Protein 7ME5 (pdb70)

Foldseek 3Di:
DKWKWAAQVQCCQQPNDRDIGTCADPRRGPVVVLVDAGEHEQQHFKHKMKMADQDPPWKKKAKDKDWDPPDQFWDDWDKPDDRIDTGHHDIDMIITGTWTPLQDWDKTKMWMWMWICDDPVDHIDTGIRIYIYTHHRPHGDDDPDDDDDDDDD

Structure (mmCIF, N/CA/C/O backbone):
data_7ME5
#
_entry.id   7ME5
#
_cell.length_a   56.978
_cell.length_b   91.583
_cell.length_c   76.362
_cell.angle_alpha   90.000
_cell.angle_beta   90.000
_cell.angle_gamma   90.000
#
_symmetry.space_group_name_H-M   'C 2 2 21'
#
loop_
_entity.id
_entity.type
_entity.pdbx_description
1 polymer 'Tyrosine-protein kinase transmembrane receptor DRL-2'
2 non-polymer 2-acetamido-2-deoxy-beta-D-glucopyranose
3 water water
#
loop_
_atom_site.group_PDB
_atom_site.id
_atom_site.type_symbol
_atom_site.label_atom_id
_atom_site.label_alt_id
_atom_site.label_comp_id
_atom_site.label_asym_id
_atom_site.label_entity_id
_atom_site.label_seq_id
_atom_site.pdbx_PDB_ins_code
_atom_site.Cartn_x
_atom_site.Cartn_y
_atom_site.Cartn_z
_atom_site.occupancy
_atom_site.B_iso_or_equiv
_atom_site.auth_seq_id
_atom_site.auth_comp_id
_atom_site.auth_asym_id
_atom_site.auth_atom_id
_atom_site.pdbx_PDB_model_num
ATOM 1 N N . TYR A 1 1 ? 9.227 27.754 1.746 1.00 43.79 26 TYR A N 1
ATOM 2 C CA . TYR A 1 1 ? 10.675 27.713 1.911 1.00 41.68 26 TYR A CA 1
ATOM 3 C C . TYR A 1 1 ? 11.310 26.823 0.854 1.00 46.15 26 TYR A C 1
ATOM 4 O O . TYR A 1 1 ? 12.535 26.778 0.714 1.00 37.81 26 TYR A O 1
ATOM 13 N N . LEU A 1 2 ? 10.466 26.118 0.104 1.00 39.28 27 LEU A N 1
ATOM 14 C CA . LEU A 1 2 ? 10.940 25.078 -0.800 1.00 35.31 27 LEU A CA 1
ATOM 15 C C . LEU A 1 2 ? 10.093 25.074 -2.062 1.00 38.25 27 LEU A C 1
ATOM 16 O O . LEU A 1 2 ? 8.861 25.020 -1.983 1.00 34.44 27 LEU A O 1
ATOM 21 N N . ASN A 1 3 ? 10.748 25.136 -3.216 1.00 38.62 28 ASN A N 1
ATOM 22 C CA . ASN A 1 3 ? 10.099 24.937 -4.504 1.00 35.62 28 ASN A CA 1
ATOM 23 C C . ASN A 1 3 ? 10.623 23.654 -5.130 1.00 39.71 28 ASN A C 1
ATOM 24 O O . ASN A 1 3 ? 11.835 23.421 -5.156 1.00 32.90 28 ASN A O 1
ATOM 29 N N . ILE A 1 4 ? 9.710 22.819 -5.614 1.00 33.47 29 ILE A N 1
ATOM 30 C CA . ILE A 1 4 ? 10.045 21.643 -6.406 1.00 31.87 29 ILE A CA 1
ATOM 31 C C . ILE A 1 4 ? 9.095 21.624 -7.594 1.00 29.84 29 ILE A C 1
ATOM 32 O O . ILE A 1 4 ? 7.870 21.613 -7.415 1.00 32.63 29 ILE A O 1
ATOM 37 N N . PHE A 1 5 ? 9.651 21.620 -8.803 1.00 32.40 30 PHE A N 1
ATOM 38 C CA . PHE A 1 5 ? 8.834 21.770 -9.996 1.00 33.39 30 PHE A CA 1
ATOM 39 C C . PHE A 1 5 ? 9.503 21.064 -11.165 1.00 33.57 30 PHE A C 1
ATOM 40 O O . PHE A 1 5 ? 10.693 20.742 -11.126 1.00 35.04 30 PHE A O 1
ATOM 48 N N . ILE A 1 6 ? 8.710 20.817 -12.206 1.00 31.56 31 ILE A N 1
ATOM 49 C CA . ILE A 1 6 ? 9.211 20.372 -13.501 1.00 34.55 31 ILE A CA 1
ATOM 50 C C . ILE A 1 6 ? 8.984 21.493 -14.505 1.00 30.98 31 ILE A C 1
ATOM 51 O O . ILE A 1 6 ? 7.916 22.119 -14.518 1.00 34.88 31 ILE A O 1
ATOM 56 N N . SER A 1 7 ? 9.988 21.744 -15.341 1.00 29.32 32 SER A N 1
ATOM 57 C CA . SER A 1 7 ? 10.011 22.940 -16.167 1.00 34.19 32 SER A CA 1
ATOM 58 C C . SER A 1 7 ? 9.055 22.814 -17.353 1.00 32.91 32 SER A C 1
ATOM 59 O O . SER A 1 7 ? 8.444 21.771 -17.597 1.00 29.23 32 SER A O 1
ATOM 62 N N . HIS A 1 8 ? 8.931 23.919 -18.095 1.00 35.44 33 HIS A N 1
ATOM 63 C CA . HIS A 1 8 ? 8.195 23.908 -19.357 1.00 39.54 33 HIS A CA 1
ATOM 64 C C . HIS A 1 8 ? 8.728 22.832 -20.295 1.00 38.41 33 HIS A C 1
ATOM 65 O O . HIS A 1 8 ? 7.960 22.034 -20.844 1.00 31.46 33 HIS A O 1
ATOM 72 N N . HIS A 1 9 ? 10.051 22.797 -20.485 1.00 35.31 34 HIS A N 1
ATOM 73 C CA . HIS A 1 9 ? 10.653 21.796 -21.361 1.00 32.51 34 HIS A CA 1
ATOM 74 C C . HIS A 1 9 ? 10.342 20.381 -20.888 1.00 31.19 34 HIS A C 1
ATOM 75 O O . HIS A 1 9 ? 10.105 19.484 -21.706 1.00 35.52 34 HIS A O 1
ATOM 82 N N . GLU A 1 10 ? 10.342 20.158 -19.571 1.00 31.40 35 GLU A N 1
ATOM 83 C CA . GLU A 1 10 ? 10.061 18.822 -19.052 1.00 32.66 35 GLU A CA 1
ATOM 84 C C . GLU A 1 10 ? 8.615 18.416 -19.313 1.00 28.71 35 GLU A C 1
ATOM 85 O O . GLU A 1 10 ? 8.338 17.255 -19.639 1.00 33.62 35 GLU A O 1
ATOM 91 N N . VAL A 1 11 ? 7.680 19.353 -19.161 1.00 27.25 36 VAL A N 1
ATOM 92 C CA . VAL A 1 11 ? 6.279 19.047 -19.423 1.00 30.98 36 VAL A CA 1
ATOM 93 C C . VAL A 1 11 ? 6.051 18.818 -20.913 1.00 29.61 36 VAL A C 1
ATOM 94 O O . VAL A 1 11 ? 5.248 17.964 -21.309 1.00 29.87 36 VAL A O 1
ATOM 98 N N . MET A 1 12 ? 6.748 19.575 -21.762 1.00 32.18 37 MET A N 1
ATOM 99 C CA . MET A 1 12 ? 6.640 19.356 -23.201 1.00 38.93 37 MET A CA 1
ATOM 100 C C . MET A 1 12 ? 7.209 17.997 -23.586 1.00 33.18 37 MET A C 1
ATOM 101 O O . MET A 1 12 ? 6.617 17.266 -24.387 1.00 33.31 37 MET A O 1
ATOM 106 N N . LYS A 1 13 ? 8.364 17.644 -23.018 1.00 31.95 38 LYS A N 1
ATOM 107 C CA . LYS A 1 13 ? 8.949 16.329 -23.256 1.00 34.54 38 LYS A CA 1
ATOM 108 C C . LYS A 1 13 ? 8.004 15.216 -22.820 1.00 46.01 38 LYS A C 1
ATOM 109 O O . LYS A 1 13 ? 7.795 14.240 -23.548 1.00 37.52 38 LYS A O 1
ATOM 115 N N . LEU A 1 14 ? 7.421 15.347 -21.627 1.00 36.23 39 LEU A N 1
ATOM 116 C CA . LEU A 1 14 ? 6.641 14.254 -21.058 1.00 43.67 39 LEU A CA 1
ATOM 117 C C . LEU A 1 14 ? 5.207 14.231 -21.577 1.00 31.04 39 LEU A C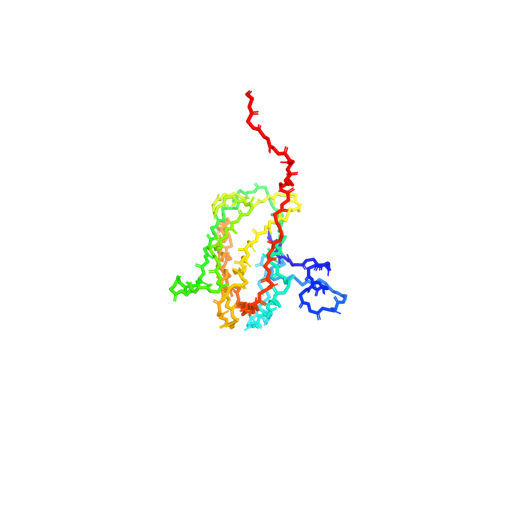 1
ATOM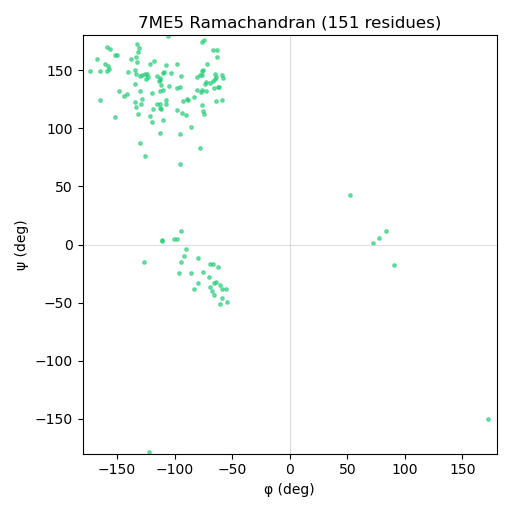 118 O O . LEU A 1 14 ? 4.654 13.153 -21.820 1.00 41.72 39 LEU A O 1
ATOM 123 N N . MET A 1 15 ? 4.584 15.397 -21.755 1.00 39.84 40 MET A N 1
ATOM 124 C CA . MET A 1 15 ? 3.143 15.447 -21.971 1.00 41.89 40 MET A CA 1
ATOM 125 C C . MET A 1 15 ? 2.701 16.211 -23.213 1.00 40.87 40 MET A C 1
ATOM 126 O O . MET A 1 15 ? 1.535 16.077 -23.601 1.00 36.44 40 MET A O 1
ATOM 131 N N . GLY A 1 16 ? 3.563 17.008 -23.836 1.00 40.01 41 GLY A N 1
ATOM 132 C CA . GLY A 1 16 ? 3.195 17.746 -25.027 1.00 33.91 41 GLY A CA 1
ATOM 133 C C . GLY A 1 16 ? 2.485 19.061 -24.791 1.00 41.63 41 GLY A C 1
ATOM 134 O O . GLY A 1 16 ? 1.957 19.638 -25.750 1.00 36.80 41 GLY A O 1
ATOM 135 N N . LEU A 1 17 ? 2.455 19.557 -23.558 1.00 37.28 42 LEU A N 1
ATOM 136 C CA . LEU A 1 17 ? 1.801 20.817 -23.243 1.00 35.91 42 LEU A CA 1
ATOM 137 C C . LEU A 1 17 ? 2.843 21.888 -22.949 1.00 37.56 42 LEU A C 1
ATOM 138 O O . LEU A 1 17 ? 3.961 21.589 -22.524 1.00 36.79 42 LEU A O 1
ATOM 143 N N . GLU A 1 18 ? 2.460 23.146 -23.167 1.00 39.28 43 GLU A N 1
ATOM 144 C CA . GLU A 1 18 ? 3.287 24.283 -22.759 1.00 43.42 43 GLU A CA 1
ATOM 145 C C . GLU A 1 18 ? 2.800 24.757 -21.397 1.00 38.40 43 GLU A C 1
ATOM 146 O O . GLU A 1 18 ? 1.860 25.545 -21.282 1.00 39.45 43 GLU A O 1
ATOM 152 N N . ALA A 1 19 ? 3.459 24.264 -20.355 1.00 42.88 44 ALA A N 1
ATOM 153 C CA . ALA A 1 19 ? 3.192 24.657 -18.981 1.00 31.59 44 ALA A CA 1
ATOM 154 C C . ALA A 1 19 ? 4.328 24.121 -18.127 1.00 36.84 44 ALA A C 1
ATOM 155 O O . ALA A 1 19 ? 5.053 23.208 -18.533 1.00 34.65 44 ALA A O 1
ATOM 157 N N . ASP A 1 20 ? 4.499 24.714 -16.952 1.00 36.41 45 ASP A N 1
ATOM 158 C CA . ASP A 1 20 ? 5.306 24.089 -15.921 1.00 40.16 45 ASP A CA 1
ATOM 159 C C . ASP A 1 20 ? 4.372 23.533 -14.853 1.00 38.03 45 ASP A C 1
ATOM 160 O O . ASP A 1 20 ? 3.149 23.652 -14.941 1.00 42.47 45 ASP A O 1
ATOM 165 N N . LEU A 1 21 ? 4.950 22.910 -13.835 1.00 33.42 46 LEU A N 1
ATOM 166 C CA . LEU A 1 21 ? 4.148 22.231 -12.823 1.00 33.07 46 LEU A CA 1
ATOM 167 C C . LEU A 1 21 ? 4.928 22.246 -11.518 1.00 39.21 46 LEU A C 1
ATOM 168 O O . LEU A 1 21 ? 5.948 21.562 -11.397 1.00 30.27 46 LEU A O 1
ATOM 173 N N . PHE A 1 22 ? 4.458 23.029 -10.552 1.00 30.34 47 PHE A N 1
ATOM 174 C CA . PHE A 1 22 ? 5.095 23.114 -9.244 1.00 36.67 47 PHE A CA 1
ATOM 175 C C . PHE A 1 22 ? 4.470 22.062 -8.337 1.00 30.79 47 PHE A C 1
ATOM 176 O O . PHE A 1 22 ? 3.289 22.152 -7.984 1.00 36.75 47 PHE A O 1
ATOM 184 N N . TYR A 1 23 ? 5.260 21.049 -7.984 1.00 28.25 48 TYR A N 1
ATOM 185 C CA . TYR A 1 23 ? 4.800 20.017 -7.065 1.00 31.35 48 TYR A CA 1
ATOM 186 C C . TYR A 1 23 ? 4.874 20.492 -5.619 1.00 32.37 48 TYR A C 1
ATOM 187 O O . TYR A 1 23 ? 4.045 20.098 -4.791 1.00 32.54 48 TYR A O 1
ATOM 196 N N . VAL A 1 24 ? 5.857 21.333 -5.305 1.00 30.06 49 VAL A N 1
ATOM 197 C CA . VAL A 1 24 ? 5.939 22.051 -4.040 1.00 32.83 49 VAL A CA 1
ATOM 198 C C . VAL A 1 24 ? 6.180 23.514 -4.372 1.00 27.08 49 VAL A C 1
ATOM 199 O O . VAL A 1 24 ? 7.041 23.828 -5.200 1.00 34.43 49 VAL A O 1
ATOM 203 N N . HIS A 1 25 ? 5.409 24.404 -3.751 1.00 28.16 50 HIS A N 1
ATOM 204 C CA . HIS A 1 25 ? 5.573 25.840 -3.965 1.00 34.26 50 HIS A CA 1
ATOM 205 C C . HIS A 1 25 ? 5.604 26.527 -2.609 1.00 42.64 50 HIS A C 1
ATOM 206 O O . HIS A 1 25 ? 4.588 26.563 -1.907 1.00 43.36 50 HIS A O 1
ATOM 213 N N . GLU A 1 26 ? 6.767 27.073 -2.252 1.00 44.89 51 GLU A N 1
ATOM 214 C CA . GLU A 1 26 ? 6.959 27.767 -0.981 1.00 45.03 51 GLU A CA 1
ATOM 215 C C . GLU A 1 26 ? 6.511 26.897 0.191 1.00 38.17 51 GLU A C 1
ATOM 216 O O . GLU A 1 26 ? 5.852 27.358 1.125 1.00 42.70 51 GLU A O 1
ATOM 222 N N . GLY A 1 27 ? 6.868 25.613 0.130 1.00 38.07 52 GLY A N 1
ATOM 223 C CA . GLY A 1 27 ? 6.569 24.667 1.179 1.00 33.77 52 GLY A CA 1
ATOM 224 C C . GLY A 1 27 ? 5.253 23.927 1.031 1.00 42.57 52 GLY A C 1
ATOM 225 O O . GLY A 1 27 ? 5.068 22.889 1.676 1.00 41.55 52 GLY A O 1
ATOM 226 N N . ALA A 1 28 ? 4.338 24.424 0.202 1.00 42.08 53 ALA A N 1
ATOM 227 C CA . ALA A 1 28 ? 3.010 23.839 0.058 1.00 37.16 53 ALA A CA 1
ATOM 228 C C . ALA A 1 28 ? 3.039 22.758 -1.015 1.00 34.46 53 ALA A C 1
ATOM 229 O O . ALA A 1 28 ? 3.428 23.020 -2.159 1.00 30.43 53 ALA A O 1
ATOM 231 N N . ILE A 1 29 ? 2.623 21.549 -0.649 1.00 35.80 54 ILE A N 1
ATOM 232 C CA . ILE A 1 29 ? 2.634 20.426 -1.579 1.00 36.75 54 ILE A CA 1
ATOM 233 C C . ILE A 1 29 ? 1.405 20.504 -2.473 1.00 40.07 54 ILE A C 1
ATOM 234 O O . ILE A 1 29 ? 0.281 20.710 -1.997 1.00 35.06 54 ILE A O 1
ATOM 239 N N . ASN A 1 30 ? 1.620 20.343 -3.778 1.00 31.26 55 ASN A N 1
ATOM 240 C CA . ASN A 1 30 ? 0.532 20.200 -4.743 1.00 30.85 55 ASN A CA 1
ATOM 241 C C . ASN A 1 30 ? 0.016 18.766 -4.656 1.00 24.44 55 ASN A C 1
ATOM 242 O O . ASN A 1 30 ? 0.387 17.890 -5.440 1.00 32.87 55 ASN A O 1
ATOM 247 N N . THR A 1 31 ? -0.863 18.524 -3.677 1.00 26.31 56 THR A N 1
ATOM 248 C CA . THR A 1 31 ? -1.321 17.160 -3.429 1.00 24.79 56 THR A CA 1
ATOM 249 C C . THR A 1 31 ? -2.140 16.617 -4.596 1.00 29.87 56 THR A C 1
ATOM 250 O O . THR A 1 31 ? -2.080 15.416 -4.880 1.00 32.61 56 THR A O 1
ATOM 254 N N . TYR A 1 32 ? -2.894 17.477 -5.286 1.00 24.10 57 TYR A N 1
ATOM 255 C CA . TYR A 1 32 ? -3.674 17.025 -6.436 1.00 31.37 57 TYR A CA 1
ATOM 256 C C . TYR A 1 32 ? -2.767 16.455 -7.520 1.00 27.58 57 TYR A C 1
ATOM 257 O O . TYR A 1 32 ? -2.985 15.342 -8.012 1.00 32.42 57 TYR A O 1
ATOM 266 N N . ALA A 1 33 ? -1.733 17.211 -7.900 1.00 29.60 58 ALA A N 1
ATOM 2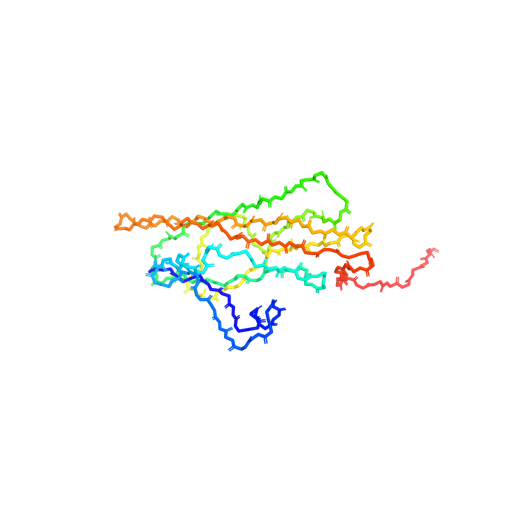67 C CA . ALA A 1 33 ? -0.811 16.747 -8.930 1.00 34.29 58 ALA A CA 1
ATOM 268 C C . ALA A 1 33 ? -0.056 15.500 -8.494 1.00 33.67 58 ALA A C 1
ATOM 269 O O . ALA A 1 33 ? 0.274 14.652 -9.333 1.00 31.19 58 ALA A O 1
ATOM 271 N N . MET A 1 34 ? 0.223 15.367 -7.195 1.00 30.68 59 MET A N 1
ATOM 272 C CA . MET A 1 34 ? 0.954 14.207 -6.700 1.00 26.94 59 MET A CA 1
ATOM 273 C C . MET A 1 34 ? 0.128 12.930 -6.781 1.00 32.03 59 MET A C 1
ATOM 274 O O . MET A 1 34 ? 0.695 11.834 -6.702 1.00 29.64 59 MET A O 1
ATOM 279 N N . HIS A 1 35 ? -1.194 13.043 -6.941 1.00 31.52 60 HIS A N 1
ATOM 280 C CA . HIS A 1 35 ? -2.026 11.850 -7.083 1.00 39.18 60 HIS A CA 1
ATOM 281 C C . HIS A 1 35 ? -1.793 11.148 -8.411 1.00 39.73 60 HIS A C 1
ATOM 282 O O . HIS A 1 35 ? -1.983 9.930 -8.508 1.00 34.71 60 HIS A O 1
ATOM 289 N N . PHE A 1 36 ? -1.395 11.889 -9.437 1.00 37.68 61 PHE A N 1
ATOM 290 C CA . PHE A 1 36 ? -1.352 11.349 -10.785 1.00 33.87 61 PHE A CA 1
ATOM 291 C C . PHE A 1 36 ? -0.128 10.470 -10.999 1.00 40.05 61 PHE A C 1
ATOM 292 O O . PHE A 1 36 ? 0.951 10.718 -10.455 1.00 36.68 61 PHE A O 1
ATOM 300 N N . THR A 1 37 ? -0.308 9.436 -11.816 1.00 37.57 62 THR A N 1
ATOM 301 C CA . THR A 1 37 ? 0.793 8.633 -12.328 1.00 38.20 62 THR A CA 1
ATOM 302 C C . THR A 1 37 ? 1.143 9.132 -13.723 1.00 38.52 62 THR A C 1
ATOM 303 O O . THR A 1 37 ? 0.325 9.035 -14.646 1.00 36.20 62 THR A O 1
ATOM 307 N N . VAL A 1 38 ? 2.350 9.663 -13.876 1.00 34.24 63 VAL A N 1
ATOM 308 C CA . VAL A 1 38 ? 2.785 10.277 -15.124 1.00 33.44 63 VAL A CA 1
ATOM 309 C C . VAL A 1 38 ? 3.424 9.200 -15.989 1.00 39.30 63 VAL A C 1
ATOM 310 O O . VAL A 1 38 ? 4.363 8.529 -15.529 1.00 35.17 63 VAL A O 1
ATOM 314 N N . PRO A 1 39 ? 2.974 9.003 -17.226 1.00 47.20 64 PRO A N 1
ATOM 315 C CA . PRO A 1 39 ? 3.634 8.045 -18.110 1.00 34.03 64 PRO A CA 1
ATOM 316 C C . PRO A 1 39 ? 4.931 8.605 -18.669 1.00 29.27 64 PRO A C 1
ATOM 317 O O . PRO A 1 39 ? 5.069 9.805 -18.917 1.00 34.47 64 PRO A O 1
ATOM 321 N N . VAL A 1 40 ? 5.893 7.712 -18.860 1.00 29.88 65 VAL A N 1
ATOM 322 C CA . VAL A 1 40 ? 7.187 8.097 -19.414 1.00 32.18 65 VAL A CA 1
ATOM 323 C C . VAL A 1 40 ? 7.398 7.286 -20.686 1.00 34.00 65 VAL A C 1
ATOM 324 O O . VAL A 1 40 ? 7.587 6.062 -20.618 1.00 36.96 65 VAL A O 1
ATOM 328 N N . PRO A 1 41 ? 7.363 7.924 -21.855 1.00 30.75 66 PRO A N 1
ATOM 329 C CA . PRO A 1 41 ? 7.370 7.179 -23.120 1.00 42.31 66 PRO A CA 1
ATOM 330 C C . PRO A 1 41 ? 8.648 6.373 -23.302 1.00 44.97 66 PRO A C 1
ATOM 331 O O . PRO A 1 41 ? 9.647 6.546 -22.601 1.00 40.70 66 PRO A O 1
ATOM 335 N N . ALA A 1 42 ? 8.602 5.478 -24.292 1.00 39.54 67 ALA A N 1
ATOM 336 C CA . ALA A 1 42 ? 9.741 4.607 -24.564 1.00 48.80 67 ALA A CA 1
ATOM 337 C C . ALA A 1 42 ? 10.984 5.409 -24.926 1.00 42.86 67 ALA A C 1
ATOM 338 O O . ALA A 1 42 ? 12.106 5.017 -24.588 1.00 46.11 67 ALA A O 1
ATOM 340 N N . ASP A 1 43 ? 10.805 6.534 -25.612 1.00 44.34 68 ASP A N 1
ATOM 341 C CA . ASP A 1 43 ? 11.920 7.331 -26.100 1.00 47.50 68 ASP A CA 1
ATOM 342 C C . ASP A 1 43 ? 12.309 8.463 -25.154 1.00 46.52 68 ASP A C 1
ATOM 343 O O . ASP A 1 43 ? 13.085 9.341 -25.545 1.00 46.60 68 ASP A O 1
ATOM 348 N N . VAL A 1 44 ? 11.797 8.465 -23.928 1.00 41.58 69 VAL A N 1
ATOM 349 C CA . VAL A 1 44 ? 12.243 9.384 -22.887 1.00 34.51 69 VAL A CA 1
ATOM 350 C C . VAL A 1 44 ? 13.058 8.573 -21.892 1.00 45.43 69 VAL A C 1
ATOM 351 O O . VAL A 1 44 ? 12.550 7.616 -21.297 1.00 39.83 69 VAL A O 1
ATOM 355 N N . HIS A 1 45 ? 14.321 8.954 -21.712 1.00 40.11 70 HIS A N 1
ATOM 356 C CA . HIS A 1 45 ? 15.277 8.145 -20.972 1.00 36.47 70 HIS A CA 1
ATOM 357 C C . HIS A 1 45 ? 15.687 8.760 -19.642 1.00 38.26 70 HIS A C 1
ATOM 358 O O . HIS A 1 45 ? 16.536 8.190 -18.949 1.00 36.85 70 HIS A O 1
ATOM 365 N N . GLU A 1 46 ? 15.108 9.897 -19.263 1.00 38.51 71 GLU A N 1
ATOM 366 C CA . GLU A 1 46 ? 15.437 10.533 -17.995 1.00 38.13 71 GLU A CA 1
ATOM 367 C C . GLU A 1 46 ? 14.285 11.435 -17.579 1.00 38.62 71 GLU A C 1
ATOM 368 O O . GLU A 1 46 ? 13.558 11.964 -18.425 1.00 39.71 71 GLU A O 1
ATOM 374 N N . LEU A 1 47 ? 14.135 11.608 -16.269 1.00 32.33 72 LEU A N 1
ATOM 375 C CA . LEU A 1 47 ? 13.208 12.577 -15.701 1.00 36.83 72 LEU A CA 1
ATOM 376 C C . LEU A 1 47 ? 14.014 13.704 -15.070 1.00 32.23 72 LEU A C 1
ATOM 377 O O . LEU A 1 47 ? 14.969 13.448 -14.330 1.00 36.17 72 LEU A O 1
ATOM 382 N N . GLU A 1 48 ? 13.630 14.943 -15.356 1.00 30.92 73 GLU A N 1
ATOM 383 C CA . GLU A 1 48 ? 14.317 16.111 -14.826 1.00 31.88 73 GLU A CA 1
ATOM 384 C C . GLU A 1 48 ? 13.449 16.772 -13.766 1.00 39.39 73 GLU A C 1
ATOM 385 O O . GLU A 1 48 ? 12.292 17.116 -14.028 1.00 33.36 73 GLU A O 1
ATOM 391 N N . PHE A 1 49 ? 14.006 16.926 -12.571 1.00 30.35 74 PHE A N 1
ATOM 392 C CA . PHE A 1 49 ? 13.393 17.685 -11.494 1.00 24.92 74 PHE A CA 1
ATOM 393 C C . PHE A 1 49 ? 14.189 18.964 -11.277 1.00 32.71 74 PHE A C 1
ATOM 394 O O . PHE A 1 49 ? 15.406 18.990 -11.469 1.00 30.47 74 PHE A O 1
ATOM 402 N N . SER A 1 50 ? 13.495 20.023 -10.871 1.00 33.92 75 SER A N 1
ATOM 403 C CA . SER A 1 50 ? 14.135 21.286 -10.538 1.00 37.91 75 SER A CA 1
ATOM 404 C C . SER A 1 50 ? 13.670 21.725 -9.158 1.00 33.22 75 SER A C 1
ATOM 405 O O . SER A 1 50 ? 12.525 21.480 -8.766 1.00 27.82 75 SER A O 1
ATOM 408 N N . TRP A 1 51 ? 14.566 22.368 -8.416 1.00 36.28 76 TRP 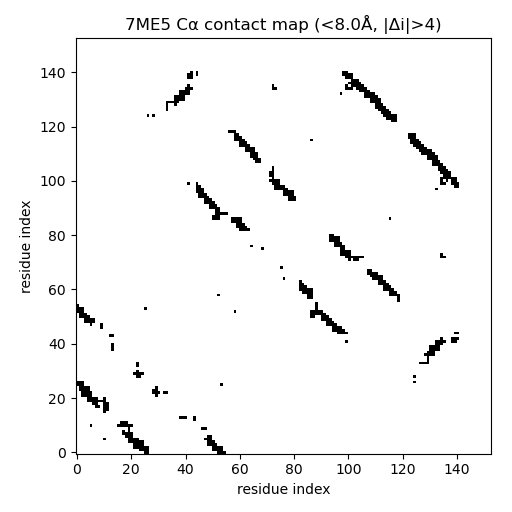A N 1
ATOM 409 C CA . TRP 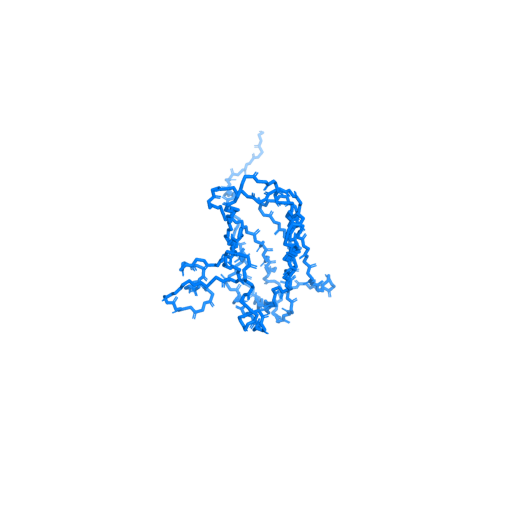A 1 51 ? 14.224 22.771 -7.060 1.00 34.37 76 TRP A CA 1
ATOM 410 C C . TRP A 1 51 ? 15.093 23.943 -6.632 1.00 31.08 76 TRP A C 1
ATOM 411 O O . TRP A 1 51 ? 16.080 24.292 -7.28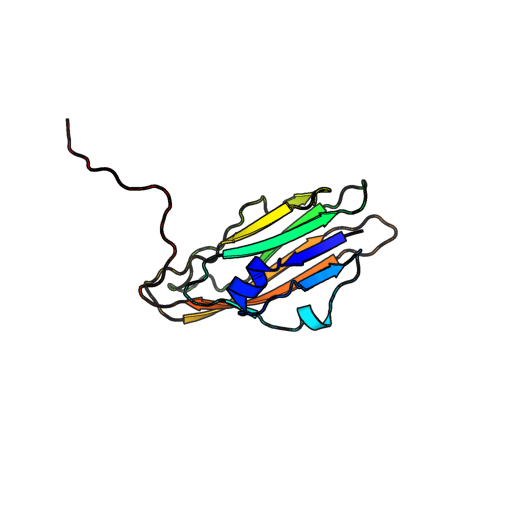8 1.00 40.36 76 TRP A O 1
ATOM 422 N N . GLN A 1 52 ? 14.704 24.541 -5.506 1.00 33.72 77 GLN A N 1
ATOM 423 C CA . GLN A 1 52 ? 15.388 25.703 -4.946 1.00 41.27 77 GLN A CA 1
ATOM 424 C C . GLN A 1 52 ? 14.925 25.882 -3.511 1.00 37.92 77 GLN A C 1
ATOM 425 O O . GLN A 1 52 ? 13.718 25.993 -3.262 1.00 37.90 77 GLN A O 1
ATOM 431 N N . SER A 1 53 ? 15.867 25.910 -2.574 1.00 39.76 78 SER A N 1
ATOM 432 C CA . SER A 1 53 ? 15.549 26.372 -1.233 1.00 31.56 78 SER A CA 1
ATOM 433 C C . SER A 1 53 ? 15.389 27.887 -1.246 1.00 31.34 78 SER A C 1
ATOM 434 O O . SER A 1 53 ? 16.162 28.601 -1.890 1.00 38.65 78 SER A O 1
ATOM 437 N N . LEU A 1 54 ? 14.378 28.377 -0.537 1.00 33.82 79 LEU A N 1
ATOM 438 C CA . LEU A 1 54 ? 14.114 29.806 -0.468 1.00 48.82 79 LEU A CA 1
ATOM 439 C C . LEU A 1 54 ? 14.632 30.441 0.815 1.00 52.54 79 LEU A C 1
ATOM 440 O O . LEU A 1 54 ? 14.409 31.636 1.032 1.00 57.13 79 LEU A O 1
ATOM 445 N N . ILE A 1 55 ? 15.326 29.680 1.663 1.00 48.58 80 ILE A N 1
ATOM 446 C CA . ILE A 1 55 ? 15.858 30.181 2.921 1.00 42.32 80 ILE A CA 1
ATOM 447 C C . ILE A 1 55 ? 17.324 29.781 3.028 1.00 50.05 80 ILE A C 1
ATOM 448 O O . ILE A 1 55 ? 17.830 28.967 2.256 1.00 40.00 80 ILE A O 1
ATOM 453 N N . ALA A 1 56 ? 18.005 30.368 4.015 1.00 47.58 81 ALA A N 1
ATOM 454 C CA . ALA A 1 56 ? 19.420 30.084 4.222 1.00 43.67 81 ALA A CA 1
ATOM 455 C C . ALA A 1 56 ? 19.637 28.844 5.081 1.00 44.69 81 ALA A C 1
ATOM 456 O O . ALA A 1 56 ? 20.695 28.212 4.989 1.00 47.80 81 ALA A O 1
ATOM 458 N N . TYR A 1 57 ? 18.657 28.487 5.906 1.00 39.94 82 TYR A N 1
ATOM 459 C CA . TYR A 1 57 ? 18.780 27.321 6.769 1.00 37.87 82 TYR A CA 1
ATOM 460 C C . TYR A 1 57 ? 18.932 26.060 5.919 1.00 49.83 82 TYR A C 1
ATOM 461 O O . TYR A 1 57 ? 18.217 25.893 4.925 1.00 44.70 82 TYR A O 1
ATOM 470 N N . PRO A 1 58 ? 19.851 25.160 6.273 1.00 45.97 83 PRO A N 1
ATOM 471 C CA . PRO A 1 58 ? 20.127 24.000 5.410 1.00 40.93 83 PRO A CA 1
ATOM 472 C C . PRO A 1 58 ? 18.929 23.064 5.314 1.00 43.08 83 PRO A C 1
ATOM 473 O O . PRO A 1 58 ? 18.294 22.737 6.320 1.00 36.73 83 PRO A O 1
ATOM 477 N N . LEU A 1 59 ? 18.628 22.630 4.087 1.00 40.87 84 LEU A N 1
ATOM 478 C CA . LEU A 1 59 ? 17.514 21.723 3.816 1.00 38.22 84 LEU A CA 1
ATOM 479 C C . LEU A 1 59 ? 18.049 20.376 3.349 1.00 39.57 84 LEU A C 1
ATOM 480 O O . LEU A 1 59 ? 18.354 20.209 2.158 1.00 36.88 84 LEU A O 1
ATOM 485 N N . PRO A 1 60 ? 18.189 19.391 4.235 1.00 34.58 85 PRO A N 1
ATOM 486 C CA . PRO A 1 60 ? 18.683 18.077 3.802 1.00 40.86 85 PRO A CA 1
ATOM 487 C C . PRO A 1 60 ? 17.636 17.318 2.998 1.00 42.49 85 PRO A C 1
ATOM 488 O O . PRO A 1 60 ? 16.445 17.331 3.317 1.00 30.63 85 PRO A O 1
ATOM 492 N N . TYR A 1 61 ? 18.092 16.651 1.941 1.00 30.79 86 TYR A N 1
ATOM 493 C CA . TYR A 1 61 ? 17.221 15.862 1.084 1.00 27.57 86 TYR A CA 1
ATOM 494 C C . TYR A 1 61 ? 17.678 14.409 1.054 1.00 33.80 86 TYR A C 1
ATOM 495 O O . TYR A 1 61 ? 18.852 14.099 1.281 1.00 31.89 86 TYR A O 1
ATOM 504 N N . ALA A 1 62 ? 16.732 13.522 0.754 1.00 28.46 87 ALA A N 1
ATOM 505 C CA . ALA A 1 62 ? 17.005 12.108 0.542 1.00 32.12 87 ALA A CA 1
ATOM 506 C C . ALA A 1 62 ? 16.126 11.610 -0.596 1.00 34.77 87 ALA A C 1
ATOM 507 O O . ALA A 1 62 ? 14.913 11.847 -0.598 1.00 29.47 87 ALA A O 1
ATOM 509 N N . ILE A 1 63 ? 16.739 10.934 -1.564 1.00 35.66 88 ILE A N 1
ATOM 510 C CA . ILE A 1 63 ? 16.051 10.457 -2.759 1.00 37.34 88 ILE A CA 1
ATOM 511 C C . ILE A 1 63 ? 16.161 8.939 -2.807 1.00 47.09 88 ILE A C 1
ATOM 512 O O . ILE A 1 63 ? 17.259 8.388 -2.666 1.00 41.71 88 ILE A O 1
ATOM 517 N N . SER A 1 64 ? 15.027 8.268 -3.006 1.00 34.97 89 SER A N 1
ATOM 518 C CA . SER A 1 64 ? 14.985 6.829 -3.209 1.00 37.81 89 SER A CA 1
ATOM 519 C C . SER A 1 64 ? 14.091 6.524 -4.403 1.00 37.91 89 SER A C 1
ATOM 520 O O . SER A 1 64 ? 13.229 7.322 -4.781 1.00 39.48 89 SER A O 1
ATOM 523 N N . ILE A 1 65 ?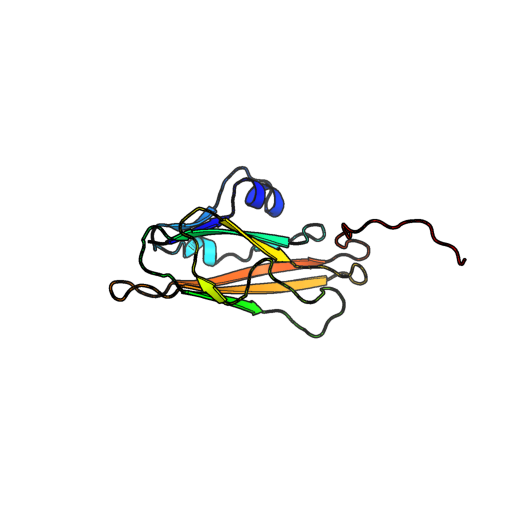 14.308 5.355 -4.999 1.00 39.58 90 ILE A N 1
ATOM 524 C CA . ILE A 1 65 ? 13.590 4.929 -6.194 1.00 46.79 90 ILE A CA 1
ATOM 525 C C . ILE A 1 65 ? 12.909 3.596 -5.912 1.00 54.95 90 ILE A C 1
ATOM 526 O O . ILE A 1 65 ? 13.447 2.757 -5.182 1.00 53.09 90 ILE A O 1
ATOM 531 N N . GLU A 1 66 ? 11.717 3.409 -6.475 1.00 45.80 91 GLU A N 1
ATOM 532 C CA . GLU A 1 66 ? 11.001 2.140 -6.411 1.00 42.36 91 GLU A CA 1
ATOM 533 C C . GLU A 1 66 ? 10.887 1.573 -7.820 1.00 50.22 91 GLU A C 1
ATOM 534 O O . GLU A 1 66 ? 10.315 2.219 -8.705 1.00 50.44 91 GLU A O 1
ATOM 540 N N . TYR A 1 67 ? 11.424 0.374 -8.029 1.00 44.80 92 TYR A N 1
ATOM 541 C CA . TYR A 1 67 ? 11.235 -0.307 -9.303 1.00 56.12 92 TYR A CA 1
ATOM 542 C C . TYR A 1 67 ? 11.507 -1.790 -9.116 1.00 56.98 92 TYR A C 1
ATOM 543 O O . TYR A 1 67 ? 12.234 -2.191 -8.202 1.00 60.03 92 TYR A O 1
ATOM 552 N N . ASN A 1 68 ? 10.909 -2.599 -9.991 1.00 70.16 93 ASN A N 1
ATOM 553 C CA . ASN A 1 68 ? 11.119 -4.041 -9.948 1.00 69.56 93 ASN A CA 1
ATOM 554 C C . ASN A 1 68 ? 12.504 -4.362 -10.492 1.00 69.87 93 ASN A C 1
ATOM 555 O O . ASN A 1 68 ? 12.770 -4.185 -11.687 1.00 67.40 93 ASN A O 1
ATOM 560 N N . ASN A 1 69 ? 13.385 -4.830 -9.603 1.00 84.38 94 ASN A N 1
ATOM 561 C CA . ASN A 1 69 ? 14.720 -5.256 -10.005 1.00 75.38 94 ASN A CA 1
ATOM 562 C C . ASN A 1 69 ? 14.668 -6.318 -11.097 1.00 74.21 94 ASN A C 1
ATOM 563 O O . ASN A 1 69 ? 15.470 -6.299 -12.037 1.00 70.52 94 ASN A O 1
ATOM 568 N N . ASP A 1 70 ? 13.702 -7.230 -11.007 1.00 85.23 95 ASP A N 1
ATOM 569 C CA . ASP A 1 70 ? 13.786 -8.535 -11.665 1.00 89.15 95 ASP A CA 1
ATOM 570 C C . ASP A 1 70 ? 13.080 -8.514 -13.023 1.00 85.10 95 ASP A C 1
ATOM 571 O O . ASP A 1 70 ? 12.042 -9.142 -13.239 1.00 90.09 95 ASP A O 1
ATOM 576 N N . GLN A 1 71 ? 13.687 -7.790 -13.961 1.00 77.48 96 GLN A N 1
ATOM 577 C CA . GLN A 1 71 ? 13.209 -7.778 -15.339 1.00 77.68 96 GLN A CA 1
ATOM 578 C C . GLN A 1 71 ? 14.345 -7.325 -16.249 1.00 71.33 96 GLN A C 1
ATOM 579 O O . GLN A 1 71 ? 15.387 -6.851 -15.790 1.00 75.56 96 GLN A O 1
ATOM 585 N N . GLU A 1 72 ? 14.120 -7.471 -17.556 1.00 72.88 97 GLU A N 1
ATOM 586 C CA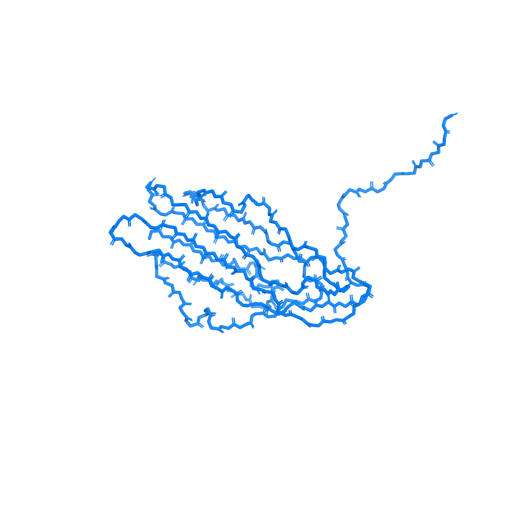 . GLU A 1 72 ? 15.152 -7.250 -18.560 1.00 72.54 97 GLU A CA 1
ATOM 587 C C . GLU A 1 72 ? 14.904 -6.023 -19.427 1.00 70.49 97 GLU A C 1
ATOM 588 O O . GLU A 1 72 ? 15.676 -5.780 -20.362 1.00 72.43 97 GLU A O 1
ATOM 594 N N . ALA A 1 73 ? 13.856 -5.247 -19.155 1.00 64.14 98 ALA A N 1
ATOM 595 C CA . ALA A 1 73 ? 13.506 -4.123 -20.012 1.00 59.00 98 ALA A CA 1
ATOM 596 C C . ALA A 1 73 ? 14.056 -2.788 -19.529 1.00 50.76 98 ALA A C 1
ATOM 597 O O . ALA A 1 73 ? 14.234 -1.882 -20.349 1.00 58.24 98 ALA A O 1
ATOM 599 N N . LEU A 1 74 ? 14.326 -2.639 -18.234 1.00 54.30 99 LEU A N 1
ATOM 600 C CA . LEU A 1 74 ? 14.765 -1.366 -17.674 1.00 55.22 99 LEU A CA 1
ATOM 601 C C . LEU A 1 74 ? 16.027 -1.586 -16.857 1.00 56.66 99 LEU A C 1
ATOM 602 O O . LEU A 1 74 ? 16.041 -2.418 -15.944 1.00 57.17 99 LEU A O 1
ATOM 607 N N . GLY A 1 75 ? 17.080 -0.836 -17.179 1.00 50.27 100 GLY A N 1
ATOM 608 C CA . GLY A 1 75 ? 18.306 -0.884 -16.415 1.00 45.57 100 GLY A CA 1
ATOM 609 C C . GLY A 1 75 ? 18.176 -0.165 -15.087 1.00 56.19 100 GLY A C 1
ATOM 610 O O . GLY A 1 75 ? 17.156 0.445 -14.766 1.00 49.75 100 GLY A O 1
ATOM 611 N N . THR A 1 76 ? 19.246 -0.238 -14.305 1.00 43.85 101 THR A N 1
ATOM 612 C CA . THR A 1 76 ? 19.235 0.344 -12.967 1.00 48.56 101 THR A CA 1
ATOM 613 C C . THR A 1 76 ? 19.077 1.859 -13.046 1.00 45.07 101 THR A C 1
ATOM 614 O O . THR A 1 76 ? 19.881 2.528 -13.707 1.00 40.90 101 THR A O 1
ATOM 618 N N . PRO A 1 77 ? 18.058 2.432 -12.406 1.00 44.38 102 PRO A N 1
ATOM 619 C CA . PRO A 1 77 ? 17.964 3.894 -12.335 1.00 44.19 102 PRO A CA 1
ATOM 620 C C . PRO A 1 77 ? 19.114 4.485 -11.531 1.00 39.37 102 PRO A C 1
ATOM 621 O O . PRO A 1 77 ? 19.548 3.922 -10.523 1.00 46.99 102 PRO A O 1
ATOM 625 N N . THR A 1 78 ? 19.605 5.636 -11.989 1.00 38.05 103 THR A N 1
ATOM 626 C CA . THR A 1 78 ? 20.665 6.371 -11.315 1.00 41.79 103 THR A CA 1
ATOM 627 C C . THR A 1 78 ? 20.269 7.838 -11.217 1.00 41.08 103 THR A C 1
ATOM 628 O O . THR A 1 78 ? 19.262 8.273 -11.779 1.00 34.67 103 THR A O 1
ATOM 632 N N . LEU A 1 79 ? 21.073 8.607 -10.490 1.00 33.76 104 LEU A N 1
ATOM 633 C CA . LEU A 1 79 ? 20.855 10.036 -10.343 1.00 33.27 104 LEU A CA 1
ATOM 634 C C . LEU A 1 79 ? 22.038 10.798 -10.928 1.00 39.07 104 LEU A C 1
ATOM 635 O O . LEU A 1 79 ? 23.139 10.261 -11.077 1.00 38.19 104 LEU A O 1
ATOM 640 N N . SER A 1 80 ? 21.798 12.060 -11.271 1.00 36.85 105 SER A N 1
ATOM 641 C CA . SER A 1 80 ? 22.864 12.981 -11.643 1.00 36.61 105 SER A CA 1
ATOM 642 C C . SER A 1 80 ? 23.422 13.733 -10.443 1.00 39.79 105 SER A C 1
ATOM 643 O O . SER A 1 80 ? 24.372 14.506 -10.595 1.00 33.02 105 SER A O 1
ATOM 646 N N . ILE A 1 81 ? 22.846 13.532 -9.263 1.00 34.25 106 ILE A N 1
ATOM 647 C CA . ILE A 1 81 ? 23.319 14.134 -8.020 1.00 32.16 106 ILE A CA 1
ATOM 648 C C . ILE A 1 81 ? 23.409 13.026 -6.978 1.00 35.55 106 ILE A C 1
ATOM 649 O O . ILE A 1 81 ? 22.886 11.920 -7.187 1.00 36.01 106 ILE A O 1
ATOM 654 N N . PRO A 1 82 ? 24.081 13.276 -5.854 1.00 44.77 107 PRO A N 1
ATOM 655 C CA . PRO A 1 82 ? 24.071 12.281 -4.775 1.00 38.53 107 PRO A CA 1
ATOM 656 C C . PRO A 1 82 ? 22.672 12.115 -4.199 1.00 37.92 107 PRO A C 1
ATOM 657 O O . PRO A 1 82 ? 21.881 13.060 -4.148 1.00 30.86 107 PRO A O 1
ATOM 661 N N . HIS A 1 83 ? 22.367 10.886 -3.767 1.00 34.95 108 HIS A N 1
ATOM 662 C CA . HIS A 1 83 ? 21.030 10.587 -3.264 1.00 36.73 108 HIS A CA 1
ATOM 663 C C . HIS A 1 83 ? 20.721 11.329 -1.972 1.00 43.85 108 HIS A C 1
ATOM 664 O O . HIS A 1 83 ? 19.547 11.448 -1.606 1.00 40.06 108 HIS A O 1
ATOM 671 N N . LYS A 1 84 ? 21.741 11.846 -1.292 1.00 40.35 109 LYS A N 1
ATOM 672 C CA . LYS A 1 84 ? 21.562 12.694 -0.126 1.00 29.50 109 LYS A CA 1
ATOM 673 C C . LYS A 1 84 ? 22.465 13.914 -0.232 1.00 31.19 109 LYS A C 1
ATOM 674 O O . LYS A 1 84 ? 23.565 13.850 -0.789 1.00 39.29 109 LYS A O 1
ATOM 680 N N . GLY A 1 85 ? 21.978 15.031 0.305 1.00 34.47 110 GLY A N 1
ATOM 681 C CA . GLY A 1 85 ? 22.719 16.280 0.328 1.00 33.07 110 GLY A CA 1
ATOM 682 C C . GLY A 1 85 ? 21.862 17.432 0.814 1.00 28.65 110 GLY A C 1
ATOM 683 O O . GLY A 1 85 ? 20.944 17.229 1.615 1.00 34.32 110 GLY A O 1
ATOM 684 N N . LEU A 1 86 ? 22.146 18.641 0.346 1.00 32.48 111 LEU A N 1
ATOM 685 C CA . LEU A 1 86 ? 21.353 19.815 0.676 1.00 33.79 111 LEU A CA 1
ATOM 686 C C . LEU A 1 86 ? 20.689 20.355 -0.584 1.00 39.31 111 LEU A C 1
ATOM 687 O O . LEU A 1 86 ? 21.255 20.292 -1.679 1.00 37.57 111 LEU A O 1
ATOM 692 N N . VAL A 1 87 ? 19.479 20.875 -0.423 1.00 38.72 112 VAL A N 1
ATOM 693 C CA . VAL A 1 87 ? 18.782 21.497 -1.554 1.00 42.49 112 VAL A CA 1
ATOM 694 C C . VAL A 1 87 ? 19.446 22.834 -1.865 1.00 44.43 112 VAL A C 1
ATOM 695 O O . VAL A 1 87 ? 19.703 23.623 -0.938 1.00 39.14 112 VAL A O 1
ATOM 699 N N . PRO A 1 88 ? 19.764 23.128 -3.122 1.00 36.52 113 PRO A N 1
ATOM 700 C CA . PRO A 1 88 ? 20.473 24.374 -3.422 1.00 40.67 113 PRO A CA 1
ATOM 701 C C . PRO A 1 88 ? 19.574 25.591 -3.259 1.00 47.73 113 PRO A C 1
ATOM 702 O O . PRO A 1 88 ? 18.346 25.507 -3.348 1.00 47.25 113 PRO A O 1
ATOM 706 N N . GLN A 1 89 ? 20.210 26.734 -3.001 1.00 38.65 114 GLN A N 1
ATOM 707 C CA . GLN A 1 89 ? 19.504 28.000 -2.860 1.00 36.94 114 GLN A CA 1
ATOM 708 C C . GLN A 1 89 ? 19.399 28.765 -4.172 1.00 34.09 114 GLN A C 1
ATOM 709 O O . GLN A 1 89 ? 18.678 29.768 -4.233 1.00 47.32 114 GLN A O 1
ATOM 715 N N . GLU A 1 90 ? 20.106 28.327 -5.206 1.00 50.12 115 GLU A N 1
ATOM 716 C CA . GLU A 1 90 ? 19.848 28.740 -6.575 1.00 48.48 115 GLU A CA 1
ATOM 717 C C . GLU A 1 90 ? 19.111 27.609 -7.279 1.00 42.69 115 GLU A C 1
ATOM 718 O O . GLU A 1 90 ? 19.309 26.433 -6.963 1.00 40.56 115 GLU A O 1
ATOM 724 N N . ILE A 1 91 ? 18.239 27.971 -8.224 1.00 49.11 116 ILE A N 1
ATOM 725 C CA . ILE A 1 91 ? 17.493 26.952 -8.952 1.00 41.37 116 ILE A CA 1
ATOM 726 C C . ILE A 1 91 ? 18.466 26.023 -9.658 1.00 46.19 116 ILE A C 1
ATOM 727 O O . ILE A 1 91 ? 19.322 26.461 -10.437 1.00 43.48 116 ILE A O 1
ATOM 732 N N . GLU A 1 92 ? 18.346 24.731 -9.377 1.00 37.90 117 GLU A N 1
ATOM 733 C CA . GLU A 1 92 ? 19.136 23.717 -10.051 1.00 40.16 117 GLU A CA 1
ATOM 734 C C . GLU A 1 92 ? 18.222 22.579 -10.479 1.00 43.67 117 GLU A C 1
ATOM 735 O O . GLU A 1 92 ? 17.105 22.424 -9.976 1.00 32.53 117 GLU A O 1
ATOM 741 N N . SER A 1 93 ? 18.712 21.790 -11.429 1.00 33.00 118 SER A N 1
ATOM 742 C CA . SER A 1 93 ? 17.975 20.661 -11.971 1.00 35.42 118 SER A CA 1
ATOM 743 C C . SER A 1 93 ? 18.825 19.405 -11.858 1.00 38.29 118 SER A C 1
ATOM 744 O O . SER A 1 93 ? 20.054 19.459 -11.956 1.00 35.15 118 SER A O 1
ATOM 747 N N . PHE A 1 94 ? 18.166 18.270 -11.634 1.00 32.29 119 PHE A N 1
ATOM 748 C CA . PHE A 1 94 ? 18.856 16.989 -11.593 1.00 31.13 119 PHE A CA 1
ATOM 749 C C . PHE A 1 94 ? 18.028 15.952 -12.335 1.00 34.41 119 PHE A C 1
ATOM 750 O O . PHE A 1 94 ? 16.822 16.117 -12.538 1.00 31.89 119 PHE A O 1
ATOM 758 N N . LEU A 1 95 ? 18.695 14.877 -12.744 1.00 30.27 120 LEU A N 1
ATOM 759 C CA . LEU A 1 95 ? 18.098 13.854 -13.588 1.00 32.53 120 LEU A CA 1
ATOM 760 C C . LEU A 1 95 ? 17.949 12.547 -12.824 1.00 35.86 120 LEU A C 1
ATOM 761 O O . LEU A 1 95 ? 18.800 12.192 -12.003 1.00 32.57 120 LEU A O 1
ATOM 766 N N . VAL A 1 96 ? 16.860 11.840 -13.102 1.00 31.52 121 VAL A N 1
ATOM 767 C CA . VAL A 1 96 ? 16.706 10.438 -12.738 1.00 28.78 121 VAL A CA 1
ATOM 768 C C . VAL A 1 96 ? 16.749 9.655 -14.042 1.00 38.23 121 VAL A C 1
ATOM 769 O O . VAL A 1 96 ? 15.806 9.710 -14.841 1.00 36.81 121 VAL A O 1
ATOM 773 N N . TYR A 1 97 ? 17.850 8.948 -14.275 1.00 36.35 122 TYR A N 1
ATOM 774 C CA . TYR A 1 97 ? 18.016 8.207 -15.516 1.00 41.48 122 TYR A CA 1
ATOM 775 C C . TYR A 1 97 ? 17.187 6.932 -15.470 1.00 33.90 122 TYR A C 1
ATOM 776 O O . TYR A 1 97 ? 17.242 6.179 -14.494 1.00 41.30 122 TYR A O 1
ATOM 785 N N . LEU A 1 98 ? 16.414 6.695 -16.526 1.00 34.67 123 LEU A N 1
ATOM 786 C CA . LEU A 1 98 ? 15.547 5.522 -16.635 1.00 39.45 123 LEU A CA 1
ATOM 787 C C . LEU A 1 98 ? 15.892 4.815 -17.937 1.00 40.24 123 LEU A C 1
ATOM 788 O O . LEU A 1 98 ? 15.156 4.914 -18.929 1.00 38.75 123 LEU A O 1
ATOM 793 N N . PRO A 1 99 ? 17.015 4.084 -17.969 1.00 44.80 124 PRO A N 1
ATOM 794 C CA . PRO A 1 99 ? 17.520 3.550 -19.241 1.00 43.56 124 PRO A CA 1
ATOM 795 C C . PRO A 1 99 ? 16.902 2.218 -19.642 1.00 43.87 124 PRO A C 1
ATOM 796 O O . PRO A 1 99 ? 17.296 1.165 -19.130 1.00 42.44 124 PRO A O 1
ATOM 800 N N . CYS A 1 100 ? 15.939 2.251 -20.564 1.00 44.75 125 CYS A N 1
ATOM 801 C CA . CYS A 1 100 ? 15.404 1.013 -21.114 1.00 50.26 125 CYS A CA 1
ATOM 802 C C . CYS A 1 100 ? 16.496 0.273 -21.877 1.00 52.96 125 CYS A C 1
ATOM 803 O O . CYS A 1 100 ? 17.350 0.886 -22.523 1.00 48.70 125 CYS A O 1
ATOM 806 N N . THR A 1 101 ? 16.473 -1.058 -21.793 1.00 57.90 126 THR A N 1
ATOM 807 C CA . THR A 1 101 ? 17.521 -1.847 -22.432 1.00 62.15 126 THR A CA 1
ATOM 808 C C . THR A 1 101 ? 17.348 -1.909 -23.944 1.00 59.61 126 THR A C 1
ATOM 809 O O . THR A 1 101 ? 18.325 -2.131 -24.668 1.00 63.56 126 THR A O 1
ATOM 813 N N . GLY A 1 102 ? 16.128 -1.712 -24.438 1.00 56.83 127 GLY A N 1
ATOM 814 C CA . GLY A 1 102 ? 15.846 -1.981 -25.830 1.00 64.18 127 GLY A CA 1
ATOM 815 C C . GLY A 1 102 ? 15.809 -3.448 -26.189 1.00 63.74 127 GLY A C 1
ATOM 816 O O . GLY A 1 102 ? 15.610 -3.776 -27.364 1.00 65.04 127 GLY A O 1
ATOM 817 N N . ASN A 1 103 ? 16.002 -4.341 -25.220 1.00 72.25 128 ASN A N 1
ATOM 818 C CA . ASN A 1 103 ? 15.935 -5.776 -25.442 1.00 69.96 128 ASN A CA 1
ATOM 819 C C . ASN A 1 103 ? 14.588 -6.364 -25.055 1.00 74.69 128 ASN A C 1
ATOM 820 O O . ASN A 1 103 ? 14.425 -7.587 -25.101 1.00 81.35 128 ASN A O 1
ATOM 825 N N . ALA A 1 104 ? 13.626 -5.526 -24.672 1.00 69.43 129 ALA A N 1
ATOM 826 C CA . ALA A 1 104 ? 12.318 -6.003 -24.252 1.00 69.22 129 ALA A CA 1
ATOM 827 C C . ALA A 1 104 ? 11.340 -4.837 -24.241 1.00 73.29 129 ALA A C 1
ATOM 828 O O . ALA A 1 104 ? 11.722 -3.688 -24.007 1.00 74.20 129 ALA A O 1
ATOM 830 N N . SER A 1 105 ? 10.076 -5.152 -24.507 1.00 65.46 130 SER A N 1
ATOM 831 C CA . SER A 1 105 ? 8.988 -4.188 -24.431 1.00 62.68 130 SER A CA 1
ATOM 832 C C . SER A 1 105 ? 8.169 -4.452 -23.177 1.00 68.01 130 SER A C 1
ATOM 833 O O . SER A 1 105 ? 7.858 -5.605 -22.859 1.00 65.62 130 SER A O 1
ATOM 836 N N . LEU A 1 106 ? 7.811 -3.378 -22.478 1.00 66.12 131 LEU A N 1
ATOM 837 C CA . LEU A 1 106 ? 7.214 -3.515 -21.158 1.00 58.56 131 LEU A CA 1
ATOM 838 C C . LEU A 1 106 ? 6.760 -2.155 -20.651 1.00 60.39 131 LEU A C 1
ATOM 839 O O . LEU A 1 106 ? 7.339 -1.121 -21.000 1.00 61.61 131 LEU A O 1
ATOM 844 N N . GLN A 1 107 ? 5.706 -2.177 -19.840 1.00 61.50 132 GLN A N 1
ATOM 845 C CA . GLN A 1 107 ? 5.317 -1.061 -18.992 1.00 58.14 132 GLN A CA 1
ATOM 846 C C . GLN A 1 107 ? 5.525 -1.470 -17.544 1.00 56.97 132 GLN A C 1
ATOM 847 O O . GLN A 1 107 ? 5.264 -2.620 -17.179 1.00 63.25 132 GLN A O 1
ATOM 853 N N . MET A 1 108 ? 5.987 -0.537 -16.715 1.00 54.20 133 MET A N 1
ATOM 854 C CA . MET A 1 108 ? 6.209 -0.881 -15.319 1.00 56.89 133 MET A CA 1
ATOM 855 C C . MET A 1 108 ? 6.222 0.383 -14.482 1.00 52.20 133 MET A C 1
ATOM 856 O O . MET A 1 108 ? 6.621 1.447 -14.973 1.00 43.31 133 MET A O 1
ATOM 861 N N . PRO A 1 109 ? 5.803 0.302 -13.221 1.00 58.63 134 PRO A N 1
ATOM 862 C CA . PRO A 1 109 ? 5.913 1.466 -12.337 1.00 51.22 134 PRO A CA 1
ATOM 863 C C . PRO A 1 109 ? 7.365 1.765 -11.995 1.00 43.92 134 PRO A C 1
ATOM 864 O O . PRO A 1 109 ? 8.174 0.861 -11.775 1.00 48.06 134 PRO A O 1
ATOM 868 N N . VAL A 1 110 ? 7.696 3.054 -11.986 1.00 45.47 135 VAL A N 1
ATOM 869 C CA . VAL A 1 110 ? 8.907 3.563 -11.352 1.00 46.82 135 VAL A CA 1
ATOM 870 C C . VAL A 1 110 ? 8.492 4.774 -10.531 1.00 41.97 135 VAL A C 1
ATOM 871 O O . VAL A 1 110 ? 7.975 5.750 -11.085 1.00 40.12 135 VAL A O 1
ATOM 875 N N . ASN A 1 111 ? 8.696 4.712 -9.221 1.00 38.19 136 ASN A N 1
ATOM 876 C CA . ASN A 1 111 ? 8.347 5.811 -8.334 1.00 37.11 136 ASN A CA 1
ATOM 877 C C . ASN A 1 111 ? 9.601 6.424 -7.728 1.00 40.40 136 ASN A C 1
ATOM 878 O O . ASN A 1 111 ? 10.546 5.714 -7.369 1.00 45.76 136 ASN A O 1
ATOM 883 N N . VAL A 1 112 ? 9.598 7.749 -7.619 1.00 36.30 137 VAL A N 1
ATOM 884 C CA . VAL A 1 112 ? 10.711 8.506 -7.064 1.00 37.32 137 VAL A CA 1
ATOM 885 C C . VAL A 1 112 ? 10.254 9.112 -5.745 1.00 38.19 137 VAL A C 1
ATOM 886 O O . VAL A 1 112 ? 9.333 9.939 -5.716 1.00 31.54 137 VAL A O 1
ATOM 890 N N . ASN A 1 113 ? 10.893 8.698 -4.656 1.00 38.57 138 ASN A N 1
ATOM 891 C CA . ASN A 1 113 ? 10.590 9.205 -3.327 1.00 32.31 138 ASN A CA 1
ATOM 892 C C . ASN A 1 113 ? 11.592 10.287 -2.953 1.00 36.49 138 ASN A C 1
ATOM 893 O O . ASN A 1 113 ? 12.797 10.133 -3.170 1.00 38.16 138 ASN A O 1
ATOM 898 N N . MET A 1 114 ? 11.087 11.392 -2.413 1.00 34.39 139 MET A N 1
ATOM 899 C CA . MET A 1 114 ? 11.936 12.480 -1.952 1.00 34.98 139 MET A CA 1
ATOM 900 C C . MET A 1 114 ? 11.474 12.938 -0.578 1.00 33.99 139 MET A C 1
ATOM 901 O O . MET A 1 114 ? 10.271 13.051 -0.325 1.00 36.42 139 MET A O 1
ATOM 906 N N . VAL A 1 115 ? 12.439 13.192 0.305 1.00 32.48 140 VAL A N 1
ATOM 907 C CA . VAL A 1 115 ? 12.193 13.727 1.640 1.00 33.02 140 VAL A CA 1
ATOM 908 C C . VAL A 1 115 ? 13.113 14.922 1.840 1.00 34.34 140 VAL A C 1
ATOM 909 O O . VAL A 1 115 ? 14.339 14.784 1.755 1.00 32.53 140 VAL A O 1
ATOM 913 N N . VAL A 1 116 ? 12.530 16.090 2.096 1.00 28.80 141 VAL A N 1
ATOM 914 C CA . VAL A 1 116 ? 13.286 17.298 2.405 1.00 32.99 141 VAL A CA 1
ATOM 915 C C . VAL A 1 116 ? 12.997 17.661 3.852 1.00 40.33 141 VAL A C 1
ATOM 916 O O . VAL A 1 116 ? 11.847 17.942 4.211 1.00 38.24 141 VAL A O 1
ATOM 920 N N . ARG A 1 117 ? 14.037 17.646 4.681 1.00 34.64 142 ARG A N 1
ATOM 921 C CA . ARG A 1 117 ? 13.893 17.946 6.098 1.00 33.40 142 ARG A CA 1
ATOM 922 C C . ARG A 1 117 ? 13.728 19.447 6.295 1.00 38.80 142 ARG A C 1
ATOM 923 O O . ARG A 1 117 ? 14.481 20.243 5.726 1.00 40.74 142 ARG A O 1
ATOM 931 N N . ALA A 1 118 ? 12.750 19.830 7.104 1.00 43.14 143 ALA A N 1
ATOM 932 C CA . ALA A 1 118 ? 12.419 21.231 7.294 1.00 43.48 143 ALA A CA 1
ATOM 933 C C . ALA A 1 118 ? 13.052 21.785 8.563 1.00 49.89 143 ALA A C 1
ATOM 934 O O . ALA A 1 118 ? 13.364 21.039 9.496 1.00 46.63 143 ALA A O 1
ATOM 936 N N . PRO A 1 119 ? 13.272 23.097 8.624 1.00 52.16 144 PRO A N 1
ATOM 937 C CA . PRO A 1 119 ? 13.629 23.739 9.899 1.00 56.16 144 PRO A CA 1
ATOM 938 C C . PRO A 1 119 ? 12.496 23.594 10.901 1.00 62.47 144 PRO A C 1
ATOM 939 O O . PRO A 1 119 ? 11.352 23.321 10.508 1.00 49.35 144 PRO A O 1
ATOM 943 N N . PRO A 1 120 ? 12.763 23.773 12.202 1.00 67.88 145 PRO A N 1
ATOM 944 C CA . PRO A 1 120 ? 11.821 23.262 13.219 1.00 50.92 145 PRO A CA 1
ATOM 945 C C . PRO A 1 120 ? 10.429 23.874 13.173 1.00 54.17 145 PRO A C 1
ATOM 946 O O . PRO A 1 120 ? 9.495 23.275 13.721 1.00 59.48 145 PRO A O 1
ATOM 950 N N . ARG A 1 121 ? 10.249 25.031 12.541 1.00 54.81 146 ARG A N 1
ATOM 951 C CA . ARG A 1 121 ? 8.936 25.663 12.528 1.00 58.61 146 ARG A CA 1
ATOM 952 C C . ARG A 1 121 ? 7.987 25.059 11.500 1.00 69.37 146 ARG A C 1
ATOM 953 O O . ARG A 1 121 ? 6.786 25.345 11.554 1.00 64.87 146 ARG A O 1
ATOM 961 N N . PHE A 1 122 ? 8.480 24.231 10.584 1.00 67.78 147 PHE A N 1
ATOM 962 C CA . PHE A 1 122 ? 7.660 23.611 9.550 1.00 49.97 147 PHE A CA 1
ATOM 963 C C . PHE A 1 122 ? 7.765 22.089 9.630 1.00 56.07 147 PHE A C 1
ATOM 964 O O . PHE A 1 122 ? 8.454 21.530 10.487 1.00 48.57 147 PHE A O 1
ATOM 972 N N . ASN A 1 123 ? 7.071 21.422 8.710 1.00 54.56 148 ASN A N 1
ATOM 973 C CA . ASN A 1 123 ? 7.044 19.971 8.617 1.00 49.30 148 ASN A CA 1
ATOM 974 C C . ASN A 1 123 ? 7.817 19.509 7.388 1.00 42.91 148 ASN A C 1
ATOM 975 O O . ASN A 1 123 ? 7.856 20.198 6.365 1.00 42.53 148 ASN A O 1
ATOM 980 N N . ASP A 1 124 ? 8.419 18.327 7.498 1.00 32.65 149 ASP A N 1
ATOM 981 C CA . ASP A 1 124 ? 9.178 17.762 6.390 1.00 39.49 149 ASP A CA 1
ATOM 982 C C . ASP A 1 124 ? 8.293 17.589 5.161 1.00 43.50 149 ASP A C 1
ATOM 983 O O . ASP A 1 124 ? 7.098 17.295 5.267 1.00 36.37 149 ASP A O 1
ATOM 988 N N . THR A 1 125 ? 8.888 17.777 3.988 1.00 40.16 150 THR A N 1
ATOM 989 C CA . THR A 1 125 ? 8.198 17.547 2.723 1.00 34.25 150 THR A CA 1
ATOM 990 C C . THR A 1 125 ? 8.494 16.124 2.266 1.00 31.75 150 THR A C 1
ATOM 991 O O . THR A 1 125 ? 9.640 15.795 1.941 1.00 31.29 150 THR A O 1
ATOM 995 N N . ARG A 1 126 ? 7.466 15.282 2.245 1.00 31.59 151 ARG A N 1
ATOM 996 C CA . ARG A 1 126 ? 7.581 13.891 1.821 1.00 36.61 151 ARG A CA 1
ATOM 997 C C . ARG A 1 126 ? 6.807 13.709 0.522 1.00 40.85 151 ARG A C 1
ATOM 998 O O . ARG A 1 126 ? 5.594 13.950 0.477 1.00 33.65 151 ARG A O 1
ATOM 1006 N N . LEU A 1 127 ? 7.502 13.278 -0.529 1.00 32.29 152 LEU A N 1
ATOM 1007 C CA . LEU A 1 127 ? 6.913 13.168 -1.855 1.00 40.39 152 LEU A CA 1
ATOM 1008 C C . LEU A 1 127 ? 7.086 11.761 -2.407 1.00 32.79 152 LEU A C 1
ATOM 1009 O O . LEU A 1 127 ? 8.125 11.122 -2.200 1.00 35.25 152 LEU A O 1
ATOM 1014 N N . HIS A 1 128 ? 6.056 11.293 -3.115 1.00 31.82 153 HIS A N 1
ATOM 1015 C CA . HIS A 1 128 ? 6.024 9.978 -3.752 1.00 33.49 153 HIS A CA 1
ATOM 1016 C C . HIS A 1 128 ? 5.586 10.210 -5.198 1.00 35.53 153 HIS A C 1
ATOM 1017 O O . HIS A 1 128 ? 4.394 10.166 -5.515 1.00 34.40 153 HIS A O 1
ATOM 1024 N N . PHE A 1 129 ? 6.554 10.485 -6.070 1.00 31.82 154 PHE A N 1
ATOM 1025 C CA . PHE A 1 129 ? 6.270 10.735 -7.478 1.00 35.54 154 PHE A CA 1
ATOM 1026 C C . PHE A 1 129 ? 5.970 9.413 -8.171 1.00 33.84 154 PHE A C 1
ATOM 1027 O O . PHE A 1 129 ? 6.848 8.552 -8.278 1.00 36.22 154 PHE A O 1
ATOM 1035 N N . LYS A 1 130 ? 4.739 9.251 -8.647 1.00 36.75 155 LYS A N 1
ATOM 1036 C CA . LYS A 1 130 ? 4.343 8.033 -9.339 1.00 32.52 155 LYS A CA 1
ATOM 1037 C C . LYS A 1 130 ? 4.548 8.190 -10.839 1.00 36.41 155 LYS A C 1
ATOM 1038 O O . LYS A 1 130 ? 4.022 9.123 -11.452 1.00 35.30 155 LYS A O 1
ATOM 1044 N N . ARG A 1 131 ? 5.329 7.283 -11.421 1.00 35.04 156 ARG A N 1
ATOM 1045 C CA . ARG A 1 131 ? 5.554 7.248 -12.857 1.00 34.49 156 ARG A CA 1
ATOM 1046 C C . ARG A 1 131 ? 5.421 5.823 -13.376 1.00 32.46 156 ARG A C 1
ATOM 1047 O O . ARG A 1 131 ? 5.685 4.852 -12.657 1.00 42.12 156 ARG A O 1
ATOM 1055 N N . ASN A 1 132 ? 4.986 5.714 -14.634 1.00 33.94 157 ASN A N 1
ATOM 1056 C CA . ASN A 1 132 ? 4.860 4.438 -15.334 1.00 39.87 157 ASN A CA 1
ATOM 1057 C C . ASN A 1 132 ? 5.768 4.487 -16.555 1.00 37.31 157 ASN A C 1
ATOM 1058 O O . ASN A 1 132 ? 5.450 5.155 -17.547 1.00 36.80 157 ASN A O 1
ATOM 1063 N N . LYS A 1 133 ? 6.893 3.783 -16.482 1.00 39.04 158 LYS A N 1
ATOM 1064 C CA . LYS A 1 133 ? 7.876 3.806 -17.554 1.00 38.23 158 LYS A CA 1
ATOM 1065 C C . LYS A 1 133 ? 7.506 2.819 -18.652 1.00 44.81 158 LYS A C 1
ATOM 1066 O O . LYS A 1 133 ? 7.285 1.633 -18.388 1.00 44.88 158 LYS A O 1
ATOM 1072 N N . ILE A 1 134 ? 7.446 3.310 -19.880 1.00 36.63 159 ILE A N 1
ATOM 1073 C CA . ILE A 1 134 ? 7.274 2.460 -21.050 1.00 45.11 159 ILE A CA 1
ATOM 1074 C C . ILE A 1 134 ? 8.646 2.160 -21.631 1.00 46.32 159 ILE A C 1
ATOM 1075 O O . ILE A 1 134 ? 9.498 3.050 -21.746 1.00 44.53 159 ILE A O 1
ATOM 1080 N N . CYS A 1 135 ? 8.870 0.901 -21.986 1.00 51.84 160 CYS A N 1
ATOM 1081 C CA . CYS A 1 135 ? 10.058 0.490 -22.714 1.00 46.31 160 CYS A CA 1
ATOM 1082 C C . CYS A 1 135 ? 9.635 -0.219 -23.992 1.00 51.63 160 CYS A C 1
ATOM 1083 O O . CYS A 1 135 ? 8.602 -0.894 -24.035 1.00 53.01 160 CYS A O 1
ATOM 1086 N N . ALA A 1 136 ? 10.436 -0.048 -25.037 1.00 62.35 161 ALA A N 1
ATOM 1087 C CA . ALA A 1 136 ? 10.207 -0.717 -26.306 1.00 60.71 161 ALA A CA 1
ATOM 1088 C C . ALA A 1 136 ? 11.496 -1.382 -26.760 1.00 64.54 161 ALA A C 1
ATOM 1089 O O . ALA A 1 136 ? 12.594 -0.881 -26.508 1.00 56.38 161 ALA A O 1
ATOM 1091 N N . LYS A 1 137 ? 11.351 -2.534 -27.411 1.00 67.62 162 LYS A N 1
ATOM 1092 C CA . LYS A 1 137 ? 12.500 -3.178 -28.029 1.00 63.02 162 LYS A CA 1
ATOM 1093 C C . LYS A 1 137 ? 13.086 -2.269 -29.101 1.00 56.52 162 LYS A C 1
ATOM 1094 O O . LYS A 1 137 ? 12.359 -1.669 -29.897 1.00 59.20 162 LYS A O 1
ATOM 1100 N N . GLY A 1 138 ? 14.410 -2.158 -29.110 1.00 64.89 163 GLY A N 1
ATOM 1101 C CA . GLY A 1 138 ? 15.076 -1.302 -30.069 1.00 58.33 163 GLY A CA 1
ATOM 1102 C C . GLY A 1 138 ? 15.036 0.175 -29.752 1.00 59.98 163 GLY A C 1
ATOM 1103 O O . GLY A 1 138 ? 15.482 0.979 -30.579 1.00 53.43 163 GLY A O 1
ATOM 1104 N N . ILE A 1 139 ? 14.506 0.562 -28.594 1.00 52.81 164 ILE A N 1
ATOM 1105 C CA . ILE A 1 139 ? 14.533 1.945 -28.132 1.00 52.64 164 ILE A CA 1
ATOM 1106 C C . ILE A 1 139 ? 15.315 1.977 -26.827 1.00 51.18 164 ILE A C 1
ATOM 1107 O O . ILE A 1 139 ? 14.901 1.366 -25.833 1.00 49.87 164 ILE A O 1
ATOM 1112 N N . SER A 1 140 ? 16.443 2.685 -26.833 1.00 50.10 165 SER A N 1
ATOM 1113 C CA . SER A 1 140 ? 17.322 2.758 -25.675 1.00 59.86 165 SER A CA 1
ATOM 1114 C C . SER A 1 140 ? 18.170 4.012 -25.802 1.00 57.62 165 SER A C 1
ATOM 1115 O O . SER A 1 140 ? 18.402 4.483 -26.922 1.00 54.58 165 SER A O 1
ATOM 1118 N N . PRO A 1 141 ? 18.645 4.576 -24.691 1.00 44.99 166 PRO A N 1
ATOM 1119 C CA . PRO A 1 141 ? 19.432 5.811 -24.779 1.00 52.74 166 PRO A CA 1
ATOM 1120 C C . PRO A 1 141 ? 20.759 5.575 -25.478 1.00 56.49 166 PRO A C 1
ATOM 1121 O O . PRO A 1 141 ? 21.418 4.551 -25.282 1.00 52.58 166 PRO A O 1
ATOM 1125 N N . GLU A 1 142 ? 21.141 6.535 -26.300 1.00 57.85 167 GLU A N 1
ATOM 1126 C CA . GLU A 1 142 ? 22.428 6.475 -26.965 1.00 68.39 167 GLU A CA 1
ATOM 1127 C C . GLU A 1 142 ? 23.533 6.934 -26.016 1.00 63.38 167 GLU A C 1
ATOM 1128 O O . GLU A 1 142 ? 23.328 7.842 -25.205 1.00 63.00 167 GLU A O 1
ATOM 1134 N N . PRO A 1 143 ? 24.709 6.321 -26.092 1.00 78.46 168 PRO A N 1
ATOM 1135 C CA . PRO A 1 143 ? 25.845 6.810 -25.307 1.00 62.56 168 PRO A CA 1
ATOM 1136 C C . PRO A 1 143 ? 26.426 8.068 -25.930 1.00 72.60 168 PRO A C 1
ATOM 1137 O O . PRO A 1 143 ? 26.387 8.263 -27.147 1.00 64.47 168 PRO A O 1
ATOM 1141 N N . ASN A 1 144 ? 26.976 8.934 -25.079 1.00 65.79 169 ASN A N 1
ATOM 1142 C CA . ASN A 1 144 ? 27.586 10.145 -25.608 1.00 67.24 169 ASN A CA 1
ATOM 1143 C C . ASN A 1 144 ? 29.081 10.013 -25.841 1.00 66.44 169 ASN A C 1
ATOM 1144 O O . ASN A 1 144 ? 29.657 10.849 -26.547 1.00 63.92 169 ASN A O 1
ATOM 1149 N N . GLN A 1 145 ? 29.719 8.988 -25.288 1.00 54.77 170 GLN A N 1
ATOM 1150 C CA . GLN A 1 145 ? 31.088 8.685 -25.674 1.00 52.54 170 GLN A CA 1
ATOM 1151 C C . GLN A 1 145 ? 31.073 8.012 -27.040 1.00 59.42 170 GLN A C 1
ATOM 1152 O O . GLN A 1 145 ? 30.453 6.957 -27.214 1.00 57.55 170 GLN A O 1
ATOM 1158 N N . SER A 1 146 ? 31.731 8.632 -28.009 1.00 49.90 171 SER A N 1
ATOM 1159 C CA . SER A 1 146 ? 31.619 8.204 -29.393 1.00 52.57 171 SER A CA 1
ATOM 1160 C C . SER A 1 146 ? 32.748 7.250 -29.758 1.00 60.28 171 SER A C 1
ATOM 1161 O O . SER A 1 146 ? 33.876 7.410 -29.276 1.00 54.19 171 SER A O 1
ATOM 1164 N N . PRO A 1 147 ? 32.466 6.267 -30.612 1.00 63.10 172 PRO A N 1
ATOM 1165 C CA . PRO A 1 147 ? 33.500 5.302 -31.005 1.00 54.26 172 PRO A CA 1
ATOM 1166 C C . PRO A 1 147 ? 34.601 5.964 -31.817 1.00 56.29 172 PRO A C 1
ATOM 1167 O O . PRO A 1 147 ? 34.489 7.101 -32.280 1.00 55.47 172 PRO A O 1
ATOM 1171 N N . ALA A 1 148 ? 35.693 5.219 -31.982 1.00 57.48 173 ALA A N 1
ATOM 1172 C CA . ALA A 1 148 ? 36.820 5.640 -32.776 1.00 58.64 173 ALA A CA 1
ATOM 1173 C C . ALA A 1 148 ? 37.430 4.377 -33.365 1.00 51.31 173 ALA A C 1
ATOM 1174 O O . ALA A 1 148 ? 37.620 3.395 -32.627 1.00 49.95 173 ALA A O 1
ATOM 1176 N N . PRO A 1 149 ? 37.721 4.360 -34.665 1.00 50.40 174 PRO A N 1
ATOM 1177 C CA . PRO A 1 149 ? 38.337 3.172 -35.269 1.00 54.11 174 PRO A CA 1
ATOM 1178 C C . PRO A 1 149 ? 39.648 2.821 -34.582 1.00 59.35 174 PRO A C 1
ATOM 1179 O O . PRO A 1 149 ? 40.417 3.697 -34.180 1.00 52.65 174 PRO A O 1
ATOM 1183 N N . ALA A 1 150 ? 39.897 1.521 -34.447 1.00 65.12 175 ALA A N 1
ATOM 1184 C CA . ALA A 1 150 ? 41.051 1.048 -33.701 1.00 60.70 175 ALA A CA 1
ATOM 1185 C C . ALA A 1 150 ? 41.675 -0.150 -34.398 1.00 69.68 175 ALA A C 1
ATOM 1186 O O . ALA A 1 150 ? 40.991 -0.941 -35.053 1.00 71.54 175 ALA A O 1
ATOM 1188 N N . HIS A 1 151 ? 42.992 -0.266 -34.246 1.00 58.66 176 HIS A N 1
ATOM 1189 C CA . HIS A 1 151 ? 43.738 -1.420 -34.716 1.00 62.17 176 HIS A CA 1
ATOM 1190 C C . HIS A 1 151 ? 44.938 -1.608 -33.800 1.00 67.19 176 HIS A C 1
ATOM 1191 O O . HIS A 1 151 ? 45.318 -0.705 -33.051 1.00 67.84 176 HIS A O 1
ATOM 1198 N N . ALA A 1 152 ? 45.526 -2.798 -33.862 1.00 67.96 177 ALA A N 1
ATOM 1199 C CA . ALA A 1 152 ? 46.656 -3.110 -33.005 1.00 72.02 177 ALA A CA 1
ATOM 1200 C C . ALA A 1 152 ? 47.920 -2.409 -33.503 1.00 71.37 177 ALA A C 1
ATOM 1201 O O . ALA A 1 152 ? 48.066 -2.150 -34.701 1.00 75.89 177 ALA A O 1
ATOM 1203 N N . PRO A 1 153 ? 48.847 -2.068 -32.594 1.00 67.84 178 PRO A N 1
ATOM 1204 C CA . PRO A 1 153 ? 50.161 -1.563 -33.001 1.00 69.39 178 PRO A CA 1
ATOM 1205 C C . PRO A 1 153 ? 51.180 -2.686 -33.162 1.00 72.02 178 PRO A C 1
ATOM 1206 O O . PRO A 1 153 ? 51.837 -2.765 -34.199 1.00 81.52 178 PRO A O 1
#

Sequence (153 aa):
YLNIFISHHEVMKLMGLEADLFYVHEGAINTYAMHFTVPVPADVHELEFSWQSLIAYPLPYAISIEYNNDQEALGTPTLSIPHKGLVPQEIESFLVYLPCTGNASLQMPVNVNMVVRAPPRFNDTRLHFKRNKICAKGISPEPNQSPAPAHAP

InterPro domains:
  IPR000719 Protein kinase domain [PS50011] (381-644)
  IPR001245 Serine-threonine/tyrosine-protein kinase, catalytic domain [PF07714] (383-636)
  IPR001245 Serine-threonine/tyrosine-protein kinase, catalytic domain [PR00109] (456-469)
  IPR001245 Serine-threonine/tyrosine-protein kinase, catalytic domain [PR00109] (496-514)
  IPR001245 Serine-threonine/tyrosine-protein kinase, catalytic domain [PR00109] (545-555)
  IPR001245 Serine-threonine/tyrosine-protein kinase, catalytic domain [PR00109] (564-586)
  IPR001245 Serine-threonine/tyrosine-protein kinase, catalytic domain [PR00109] (608-630)
  IPR003306 WIF domain [PF02019] (29-160)
  IPR003306 WIF domain [PS50814] (29-160)
  IPR003306 WIF domain [SM00469] (26-162)
  IPR008266 Tyrosine-protein kinase, active site [PS00109] (502-514)
  IPR011009 Protein kinase-like domain superfamily [SSF56112] (379-637)
  IPR038677 WIF domain superfamily [G3DSA:2.60.40.2170] (23-163)
  IPR050122 Receptor Tyrosine Kinase [PTHR24416] (170-640)

CATH classification: 2.60.40.2170

GO terms:
  GO:0060070 canonical Wnt signaling pathway (P, TAS)
  GO:0043235 signaling receptor complex (C, IDA)
  GO:0016201 synaptic target inhibition (P, IMP)
  GO:0061643 chemorepulsion of axon (P, IMP)
  GO:0007435 salivary gland morphogenesis (P, IMP)
  GO:0008045 motor neuron axon guidance (P, IMP)
  GO:0017147 Wnt-protein binding (F, IPI)

Nearest PDB structures (foldseek):
  7me5-assembly1_A  TM=1.007E+00  e=6.666E-32  Drosophila melanogaster
  2ygq-assembly1_A  TM=8.143E-01  e=7.541E-11  Homo sapiens
  2ygp-assembly1_A-2  TM=8.323E-01  e=1.535E-10  Homo sapiens
  2ygo-assembly1_A-2  TM=8.280E-01  e=1.910E-10  Homo sapiens
  2ygn-assembly1_A-2  TM=8.355E-01  e=1.039E-09  Homo sapiens

B-factor: mean 46.01, std 14.55, range [21.26, 101.08]

Solvent-accessible surface area: 8989 Å² total; per-residue (Å²): 25,0,18,0,25,4,22,82,150,7,5,91,82,13,75,56,104,133,44,62,46,63,3,0,91,109,24,67,62,52,88,157,14,25,127,106,72,11,68,0,42,18,98,11,37,60,2,46,2,2,6,36,3,74,47,84,109,70,2,58,14,28,10,60,47,73,59,92,119,131,38,139,1,7,23,93,15,74,41,56,47,94,104,125,32,106,8,26,98,130,106,92,61,3,40,0,72,0,38,3,52,7,114,25,72,82,118,12,90,0,20,0,33,0,20,0,119,22,1,115,155,94,131,52,3,147,10,76,1,67,6,32,0,50,4,28,143,66,66,46,51,147,105,148,167,97,134,80,144,99,172,89,183

Organism: Drosophila melanogaster (NCBI:txid7227)

Secondary structure (DSSP, 8-state):
-EEEEE-HHHHHHHHS-S--EEEEETTEE-HHHHHSEEEE-TT--EEEEEEEE-SSS--EEEEEEE--SS-SSB---EESS-SEEE--SS-EEEEEE--B-SS--EEEEEEEEEEEPPPTTS--EEEEEEEEEEE-TT--PPPSSPP------

Radius of gyration: 17.48 Å; Cα contacts (8 Å, |Δi|>4): 347; chains: 1; bounding box: 54×39×48 Å